Protein AF-A0A540WKZ6-F1 (afdb_monomer_lite)

Organism: NCBI:txid2590453

pLDDT: mean 92.18, std 7.91, range [53.38, 98.38]

Structure (mmCIF, N/CA/C/O backbone):
data_AF-A0A540WKZ6-F1
#
_entry.id   AF-A0A540WKZ6-F1
#
loop_
_atom_site.group_PDB
_atom_site.id
_atom_site.type_symbol
_atom_site.label_atom_id
_atom_site.label_alt_id
_atom_site.label_comp_id
_atom_site.label_asym_id
_atom_site.label_entity_id
_atom_site.label_seq_id
_atom_site.pdbx_PDB_ins_code
_atom_site.Cartn_x
_atom_site.Cartn_y
_atom_site.Cartn_z
_atom_site.occupancy
_atom_site.B_iso_or_equiv
_atom_site.auth_seq_id
_atom_site.auth_comp_id
_atom_site.auth_asym_id
_atom_site.auth_atom_id
_atom_site.pdbx_PDB_model_num
ATOM 1 N N . MET A 1 1 ? 13.624 -9.842 -14.857 1.00 57.62 1 MET A N 1
ATOM 2 C CA . MET A 1 1 ? 12.202 -9.890 -14.474 1.00 57.62 1 MET A CA 1
ATOM 3 C C . MET A 1 1 ? 11.953 -8.578 -13.764 1.00 57.62 1 MET A C 1
ATOM 5 O O . MET A 1 1 ? 12.611 -8.375 -12.762 1.00 57.62 1 MET A O 1
ATOM 9 N N . SER A 1 2 ? 11.252 -7.612 -14.365 1.00 72.00 2 SER A N 1
ATOM 10 C CA . SER A 1 2 ? 11.234 -6.260 -13.776 1.00 72.00 2 SER A CA 1
ATOM 11 C C . SER A 1 2 ? 9.888 -5.549 -14.001 1.00 72.00 2 SER A C 1
ATOM 13 O O . SER A 1 2 ? 9.111 -5.444 -13.060 1.00 72.00 2 SER A O 1
ATOM 15 N N . ALA A 1 3 ? 9.466 -5.302 -15.248 1.00 80.75 3 ALA A N 1
ATOM 16 C CA . ALA A 1 3 ? 8.191 -4.614 -15.528 1.00 80.75 3 ALA A CA 1
ATOM 17 C C . ALA A 1 3 ? 6.922 -5.389 -15.098 1.00 80.75 3 ALA A C 1
ATOM 19 O O . ALA A 1 3 ? 6.008 -4.834 -14.489 1.00 80.75 3 ALA A O 1
ATOM 20 N N . ALA A 1 4 ? 6.849 -6.698 -15.373 1.00 87.81 4 ALA A N 1
ATOM 21 C CA . ALA A 1 4 ? 5.675 -7.503 -15.007 1.00 87.81 4 ALA A CA 1
ATOM 22 C C . ALA A 1 4 ?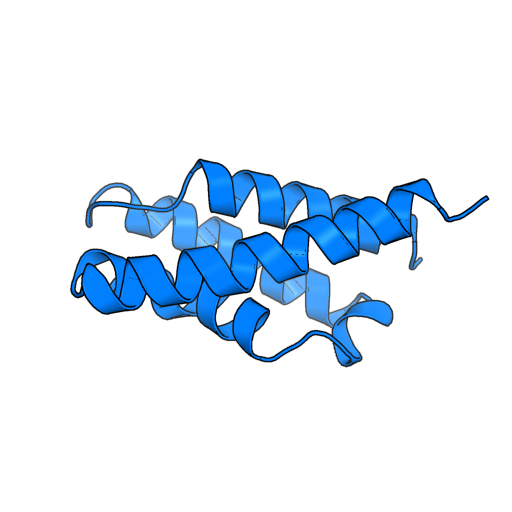 5.544 -7.699 -13.485 1.00 87.81 4 ALA A C 1
ATOM 24 O O . ALA A 1 4 ? 4.435 -7.714 -12.949 1.00 87.81 4 ALA A O 1
ATOM 25 N N . GLU A 1 5 ? 6.674 -7.837 -12.788 1.00 90.44 5 GLU A N 1
ATOM 26 C CA . GLU A 1 5 ? 6.707 -7.978 -11.330 1.00 90.44 5 GLU A CA 1
ATOM 27 C C . GLU A 1 5 ? 6.404 -6.652 -10.639 1.00 90.44 5 GLU A C 1
ATOM 29 O O . GLU A 1 5 ? 5.647 -6.641 -9.666 1.00 90.44 5 GLU A O 1
ATOM 34 N N . TRP A 1 6 ? 6.910 -5.545 -11.187 1.00 91.94 6 TRP A N 1
ATOM 35 C CA . TRP A 1 6 ? 6.566 -4.199 -10.753 1.00 91.94 6 TRP A CA 1
ATOM 36 C C . TRP A 1 6 ? 5.074 -3.909 -10.946 1.00 91.94 6 TRP A C 1
ATOM 38 O O . TRP A 1 6 ? 4.389 -3.557 -9.988 1.00 91.94 6 TRP A O 1
ATOM 48 N N . SER A 1 7 ? 4.515 -4.192 -12.127 1.00 93.31 7 SER A N 1
ATOM 49 C CA . SER A 1 7 ? 3.072 -4.068 -12.379 1.00 93.31 7 SER A CA 1
ATOM 50 C C . SER A 1 7 ? 2.240 -4.901 -11.397 1.00 93.31 7 SER A C 1
ATOM 52 O O . SER A 1 7 ? 1.238 -4.433 -10.853 1.00 93.31 7 SER A O 1
ATOM 54 N N . ALA A 1 8 ? 2.667 -6.135 -11.111 1.00 94.12 8 ALA A N 1
ATOM 55 C CA . ALA A 1 8 ? 2.010 -6.983 -10.123 1.00 94.12 8 ALA A CA 1
ATOM 56 C C . ALA A 1 8 ? 2.171 -6.470 -8.681 1.00 94.12 8 ALA A C 1
ATOM 58 O O . ALA A 1 8 ? 1.331 -6.776 -7.836 1.00 94.12 8 ALA A O 1
ATOM 59 N N . ALA A 1 9 ? 3.246 -5.747 -8.362 1.00 94.81 9 ALA A N 1
ATOM 60 C CA . ALA A 1 9 ? 3.441 -5.120 -7.057 1.00 94.81 9 ALA A CA 1
ATOM 61 C C . ALA A 1 9 ? 2.535 -3.895 -6.891 1.00 94.81 9 ALA A C 1
ATOM 63 O O . ALA A 1 9 ? 1.832 -3.806 -5.891 1.00 94.81 9 ALA A O 1
ATOM 64 N N . VAL A 1 10 ? 2.460 -3.024 -7.901 1.00 95.69 10 VAL A N 1
ATOM 65 C CA . VAL A 1 10 ? 1.576 -1.846 -7.910 1.00 95.69 10 VAL A CA 1
ATOM 66 C C . VAL A 1 10 ? 0.100 -2.253 -7.797 1.00 95.69 10 VAL A C 1
ATOM 68 O O . VAL A 1 10 ? -0.645 -1.682 -7.005 1.00 95.69 10 VAL A O 1
ATOM 71 N N . LYS A 1 11 ? -0.330 -3.311 -8.497 1.00 96.56 11 LYS A N 1
ATOM 72 C CA . LYS A 1 11 ? -1.698 -3.850 -8.347 1.00 96.56 11 LYS A CA 1
ATOM 73 C C . LYS A 1 11 ? -1.985 -4.364 -6.935 1.00 96.56 11 LYS A C 1
ATOM 75 O O . LYS A 1 11 ? -3.091 -4.190 -6.429 1.00 96.56 11 LYS A O 1
ATOM 80 N N . GLU A 1 12 ? -1.002 -4.993 -6.298 1.00 97.31 12 GLU A N 1
ATOM 81 C CA . GLU A 1 12 ? -1.142 -5.471 -4.921 1.00 97.31 12 GLU A CA 1
ATOM 82 C C . GLU A 1 12 ? -1.176 -4.304 -3.923 1.00 97.31 12 GLU A C 1
ATOM 84 O O . GLU A 1 12 ? -1.971 -4.326 -2.988 1.00 97.31 12 GLU A O 1
ATOM 89 N N . MET A 1 13 ? -0.393 -3.246 -4.158 1.00 97.75 13 MET A N 1
ATOM 90 C CA . MET A 1 13 ? -0.463 -1.994 -3.396 1.00 97.75 13 MET A CA 1
ATOM 91 C C . MET A 1 13 ? -1.853 -1.357 -3.476 1.00 97.75 13 MET A C 1
ATOM 93 O O . MET A 1 13 ? -2.406 -0.984 -2.443 1.00 97.75 13 MET A O 1
ATOM 97 N N . A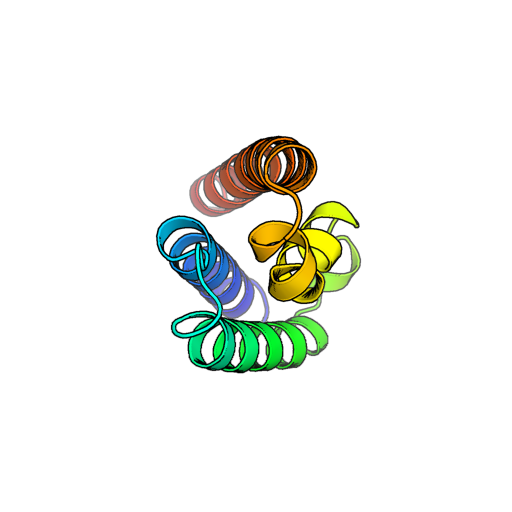RG A 1 14 ? -2.456 -1.303 -4.672 1.00 98.38 14 ARG A N 1
ATOM 98 C CA . ARG A 1 14 ? -3.843 -0.850 -4.852 1.00 98.38 14 ARG A CA 1
ATOM 99 C C . ARG A 1 14 ? -4.829 -1.697 -4.059 1.00 98.38 14 ARG A C 1
ATOM 101 O O . ARG A 1 14 ? -5.639 -1.154 -3.315 1.00 98.38 14 ARG A O 1
ATOM 108 N N . ARG A 1 15 ? -4.710 -3.025 -4.132 1.00 98.12 15 ARG A N 1
ATOM 109 C CA . ARG A 1 15 ? -5.550 -3.938 -3.343 1.00 98.12 15 ARG A CA 1
ATOM 110 C C . ARG A 1 15 ? -5.419 -3.679 -1.837 1.00 98.12 15 ARG A C 1
ATOM 112 O O . ARG A 1 15 ? -6.425 -3.663 -1.134 1.00 98.12 15 ARG A O 1
ATOM 119 N N . LEU A 1 16 ? -4.201 -3.481 -1.333 1.00 97.94 16 LEU A N 1
ATOM 120 C CA . LEU A 1 16 ? -3.960 -3.162 0.078 1.00 97.94 16 LEU A CA 1
ATOM 121 C C . LEU A 1 16 ? -4.529 -1.791 0.465 1.00 97.94 16 LEU A C 1
ATOM 123 O O . LEU A 1 16 ? -5.058 -1.652 1.564 1.00 97.94 16 LEU A O 1
ATOM 127 N N .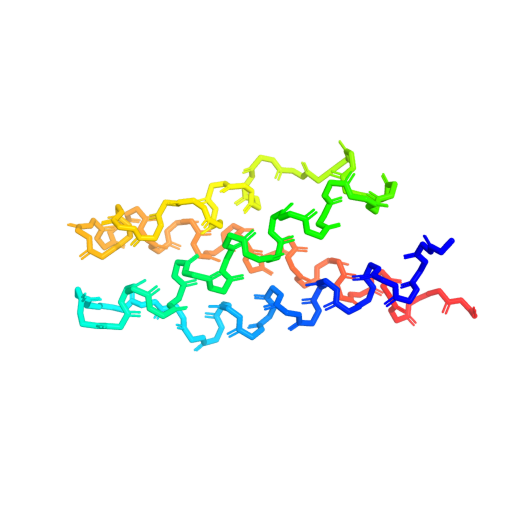 PHE A 1 17 ? -4.459 -0.803 -0.426 1.00 98.00 17 PHE A N 1
ATOM 128 C CA . PHE A 1 17 ? -5.031 0.526 -0.213 1.00 98.00 17 PHE A CA 1
ATOM 129 C C . PHE A 1 17 ? -6.558 0.520 -0.099 1.00 98.00 17 PHE A C 1
ATOM 131 O O . PHE A 1 17 ? -7.117 1.141 0.814 1.00 98.00 17 PHE A O 1
ATOM 138 N N . ASP A 1 18 ? -7.219 -0.207 -1.001 1.00 97.44 18 ASP A N 1
ATOM 139 C CA . ASP A 1 18 ? -8.679 -0.327 -1.053 1.00 97.44 18 ASP A CA 1
ATOM 140 C C . ASP A 1 18 ? -9.235 -1.120 0.145 1.00 97.44 18 ASP A C 1
ATOM 142 O O . ASP A 1 18 ? -10.385 -0.937 0.545 1.00 97.44 18 ASP A O 1
ATOM 146 N N . HIS A 1 19 ? -8.405 -1.981 0.744 1.00 95.81 19 HIS A N 1
ATOM 147 C CA . HIS A 1 19 ? -8.747 -2.836 1.885 1.00 95.81 19 HIS A CA 1
ATOM 148 C C . HIS A 1 19 ? -7.970 -2.496 3.166 1.00 95.81 19 HIS A C 1
ATOM 150 O O . HIS A 1 19 ? -7.759 -3.369 4.007 1.00 95.81 19 HIS A O 1
ATOM 156 N N . ASP A 1 20 ? -7.530 -1.249 3.316 1.00 95.56 20 ASP A N 1
ATOM 157 C CA . ASP A 1 20 ? -6.791 -0.775 4.492 1.00 95.56 20 ASP A CA 1
ATOM 158 C C . ASP A 1 20 ? -7.574 -1.039 5.795 1.00 95.56 20 ASP A C 1
ATOM 160 O O . ASP A 1 20 ? -8.792 -0.823 5.838 1.00 95.56 20 ASP A O 1
ATOM 164 N N . PRO A 1 21 ? -6.924 -1.535 6.864 1.00 94.62 21 PRO A N 1
ATOM 165 C CA . PRO A 1 21 ? -7.637 -1.988 8.039 1.00 94.62 21 PRO A CA 1
ATOM 166 C C . PRO A 1 21 ? -8.076 -0.789 8.878 1.00 94.62 21 PRO A C 1
ATOM 168 O O . PRO A 1 21 ? -7.283 0.082 9.230 1.00 94.62 21 PRO A O 1
ATOM 171 N N . THR A 1 22 ? -9.347 -0.782 9.269 1.00 92.44 22 THR A N 1
ATOM 172 C CA . THR A 1 22 ? -9.915 0.225 10.182 1.00 92.44 22 THR A CA 1
ATOM 173 C C . THR A 1 22 ? -10.072 -0.301 11.60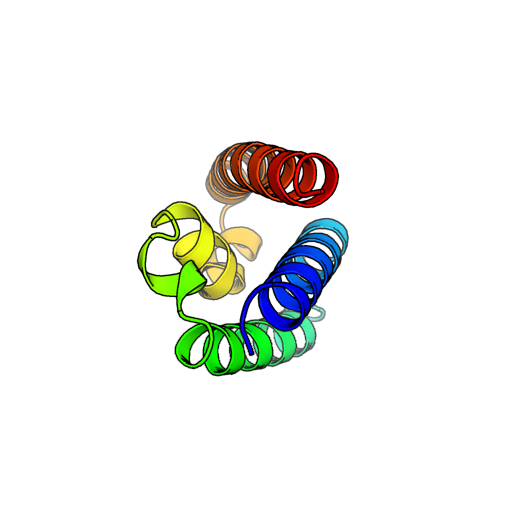7 1.00 92.44 22 THR A C 1
ATOM 175 O O . THR A 1 22 ? -10.527 0.417 12.495 1.00 92.44 22 THR A O 1
ATOM 178 N N . ASP A 1 23 ? -9.736 -1.572 11.843 1.00 93.00 23 ASP A N 1
ATOM 179 C CA . ASP A 1 23 ? -9.842 -2.213 13.147 1.00 93.00 23 ASP A CA 1
ATOM 180 C C . ASP A 1 23 ? -8.747 -3.267 13.376 1.00 93.00 23 ASP A C 1
ATOM 182 O O . ASP A 1 23 ? -8.035 -3.708 12.475 1.00 93.00 23 ASP A O 1
ATOM 186 N N . LYS A 1 24 ? -8.619 -3.713 14.629 1.00 91.19 24 LYS A N 1
ATOM 187 C CA . LYS A 1 24 ? -7.631 -4.730 15.018 1.00 91.19 24 LYS A CA 1
ATOM 188 C C . LYS A 1 24 ? -7.926 -6.124 14.456 1.00 91.19 24 LYS A C 1
ATOM 190 O O . LYS A 1 24 ? -7.025 -6.957 14.442 1.00 91.19 24 LYS A O 1
ATOM 195 N N . LYS A 1 25 ? -9.171 -6.409 14.065 1.00 92.44 25 LYS A N 1
ATOM 196 C CA . LYS A 1 25 ? -9.585 -7.738 13.596 1.00 92.44 25 LYS A CA 1
ATOM 197 C C . LYS A 1 25 ? -9.078 -7.980 12.175 1.00 92.44 25 LYS A C 1
ATOM 199 O O . LYS A 1 25 ? -8.567 -9.057 11.894 1.00 92.44 25 LYS A O 1
ATOM 204 N N . SER A 1 26 ? -9.191 -6.967 11.323 1.00 92.38 26 SER A N 1
ATOM 205 C CA . SER A 1 26 ? -8.713 -6.953 9.936 1.00 92.38 26 SER A CA 1
ATOM 206 C C . SER A 1 26 ? -7.197 -6.753 9.818 1.00 92.38 26 SER A C 1
ATOM 208 O O . SER A 1 26 ? -6.593 -7.175 8.833 1.00 92.38 26 SER A O 1
ATOM 210 N N . LEU A 1 27 ? -6.557 -6.181 10.846 1.00 94.50 27 LEU A N 1
ATOM 211 C CA . LEU A 1 27 ? -5.133 -5.838 10.831 1.00 94.50 27 LEU A CA 1
ATOM 212 C C . LEU A 1 27 ? -4.208 -7.025 10.525 1.00 94.50 27 LEU A C 1
ATOM 214 O O . LEU A 1 27 ? -3.243 -6.862 9.786 1.00 94.50 27 LEU A O 1
ATOM 218 N N . LYS A 1 28 ? -4.480 -8.218 11.073 1.00 94.94 28 LYS A N 1
ATOM 219 C CA . LYS A 1 28 ? -3.583 -9.371 10.895 1.00 94.94 28 LYS A CA 1
ATOM 220 C C . LYS A 1 28 ? -3.451 -9.776 9.425 1.00 94.94 28 LYS A C 1
ATOM 222 O O . LYS A 1 28 ? -2.337 -9.920 8.936 1.00 94.94 28 LYS A O 1
ATOM 227 N N . GLU A 1 29 ? -4.577 -9.970 8.747 1.00 94.88 29 GLU A N 1
ATOM 228 C CA . GLU A 1 29 ? -4.592 -10.414 7.350 1.00 94.88 29 GLU A CA 1
ATOM 229 C C . GLU A 1 29 ? -3.958 -9.365 6.433 1.00 94.88 29 GLU A C 1
ATOM 231 O O . GLU A 1 29 ? -3.201 -9.706 5.524 1.00 94.88 29 GLU A O 1
ATOM 236 N N . TRP A 1 30 ? -4.212 -8.085 6.718 1.00 97.25 30 TRP A N 1
ATOM 237 C CA . TRP A 1 30 ? -3.603 -6.984 5.985 1.00 97.25 30 TRP A CA 1
ATOM 238 C C . TRP A 1 30 ? -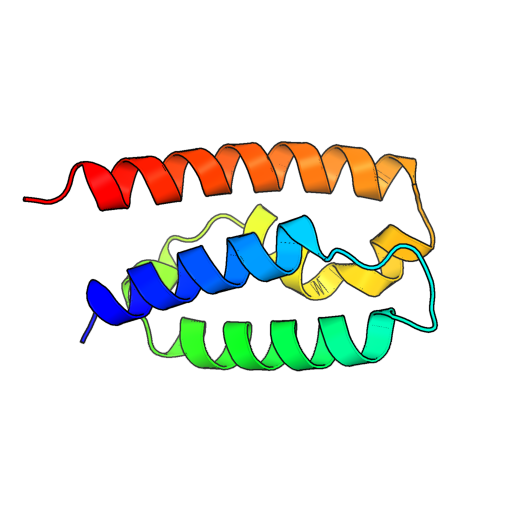2.079 -6.949 6.160 1.00 97.25 30 TRP A C 1
ATOM 240 O O . TRP A 1 30 ? -1.344 -6.866 5.178 1.00 97.25 30 TRP A O 1
ATOM 250 N N . VAL A 1 31 ? -1.591 -7.073 7.400 1.00 97.06 31 VAL A N 1
ATOM 251 C CA . VAL A 1 31 ? -0.152 -7.082 7.710 1.00 97.06 31 VAL A CA 1
ATOM 252 C C . VAL A 1 31 ? 0.545 -8.283 7.075 1.00 97.06 31 VAL A C 1
ATOM 254 O O . VAL A 1 31 ? 1.612 -8.113 6.490 1.00 97.06 31 VAL A O 1
ATOM 257 N N . ASP A 1 32 ? -0.051 -9.476 7.127 1.00 96.81 32 ASP A N 1
ATOM 258 C CA . ASP A 1 32 ? 0.523 -10.669 6.494 1.00 96.81 32 ASP A CA 1
ATOM 259 C C . ASP A 1 32 ? 0.690 -10.459 4.970 1.00 96.81 32 ASP A C 1
ATOM 261 O O . ASP A 1 32 ? 1.735 -10.791 4.401 1.00 96.81 32 ASP A O 1
ATOM 265 N N . ALA A 1 33 ? -0.301 -9.842 4.313 1.00 97.19 33 ALA A N 1
ATOM 266 C CA . ALA A 1 33 ? -0.230 -9.504 2.891 1.00 97.19 33 ALA A CA 1
ATOM 267 C C . ALA A 1 33 ? 0.805 -8.404 2.589 1.00 97.19 33 ALA A C 1
ATOM 269 O O . ALA A 1 33 ? 1.574 -8.527 1.633 1.00 97.19 33 ALA A O 1
ATOM 270 N N . SER A 1 34 ? 0.879 -7.368 3.428 1.00 97.38 34 SER A N 1
ATOM 271 C CA . SER A 1 34 ? 1.885 -6.309 3.314 1.00 97.38 34 SER A CA 1
ATOM 272 C C . SER A 1 34 ? 3.312 -6.858 3.446 1.00 97.38 34 SER A C 1
ATOM 274 O O . SER A 1 34 ? 4.173 -6.567 2.616 1.00 97.38 34 SER A O 1
ATOM 276 N N . ILE A 1 35 ? 3.563 -7.745 4.415 1.00 96.94 35 ILE A N 1
ATOM 277 C CA . ILE A 1 35 ? 4.868 -8.402 4.581 1.00 96.94 35 ILE A CA 1
ATOM 278 C C . ILE A 1 35 ? 5.230 -9.208 3.327 1.00 96.94 35 ILE A C 1
ATOM 280 O O . ILE A 1 35 ? 6.366 -9.124 2.850 1.00 96.94 35 ILE A O 1
ATOM 284 N N . ALA A 1 36 ? 4.283 -9.969 2.771 1.00 96.38 36 ALA A N 1
ATOM 285 C CA . ALA A 1 36 ? 4.512 -10.738 1.549 1.00 96.38 36 ALA A CA 1
ATOM 286 C C . ALA A 1 36 ? 4.870 -9.834 0.355 1.00 96.38 36 ALA A C 1
ATOM 288 O O . ALA A 1 36 ? 5.782 -10.157 -0.414 1.00 96.38 36 ALA A O 1
ATOM 289 N N . LEU A 1 37 ? 4.208 -8.680 0.225 1.00 96.62 37 LEU A N 1
ATOM 290 C CA . LEU A 1 37 ? 4.540 -7.675 -0.781 1.00 96.62 37 LEU A CA 1
ATOM 291 C C . LEU A 1 37 ? 5.935 -7.076 -0.545 1.00 96.62 37 LEU A C 1
ATOM 293 O O . LEU A 1 37 ? 6.731 -7.031 -1.478 1.00 96.62 37 LEU A O 1
ATOM 297 N N . CYS A 1 38 ? 6.276 -6.690 0.685 1.00 94.75 38 CYS A N 1
ATOM 298 C CA . CYS A 1 38 ? 7.599 -6.161 1.027 1.00 94.75 38 CYS A CA 1
ATOM 299 C C . CYS A 1 38 ? 8.729 -7.143 0.683 1.00 94.75 38 CYS A C 1
ATOM 301 O O . CYS A 1 38 ? 9.770 -6.736 0.170 1.00 94.75 38 CYS A O 1
ATOM 303 N N . LEU A 1 39 ? 8.536 -8.441 0.936 1.00 93.44 39 LEU A N 1
ATOM 304 C CA . LEU A 1 39 ? 9.516 -9.470 0.573 1.00 93.44 39 LEU A CA 1
ATOM 305 C C . LEU A 1 39 ? 9.699 -9.586 -0.941 1.00 93.44 39 LEU A C 1
ATOM 307 O O . LEU A 1 39 ? 10.830 -9.738 -1.396 1.00 93.44 39 LEU A O 1
ATOM 311 N N . ARG A 1 40 ? 8.611 -9.478 -1.712 1.00 91.31 40 ARG A N 1
ATOM 312 C CA . ARG A 1 40 ? 8.674 -9.430 -3.177 1.00 91.31 40 ARG A CA 1
ATOM 313 C C . ARG A 1 40 ? 9.367 -8.171 -3.683 1.00 91.31 40 ARG A C 1
ATOM 315 O O . ARG A 1 40 ? 10.175 -8.262 -4.592 1.00 91.31 40 ARG A O 1
ATOM 322 N N . LEU A 1 41 ? 9.074 -7.006 -3.105 1.00 91.44 41 LEU A N 1
ATOM 323 C CA . LEU A 1 41 ? 9.678 -5.744 -3.538 1.00 91.44 41 LEU A CA 1
ATOM 324 C C . LEU A 1 41 ? 11.205 -5.802 -3.462 1.00 91.44 41 LEU A C 1
ATOM 326 O O . LEU A 1 41 ? 11.860 -5.388 -4.402 1.00 91.44 41 LEU A O 1
ATOM 330 N N . ARG A 1 42 ? 11.779 -6.457 -2.444 1.00 8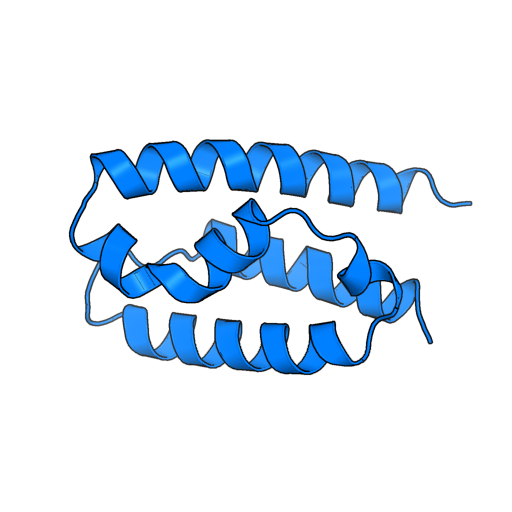8.56 42 ARG A N 1
ATOM 331 C CA . ARG A 1 42 ? 13.240 -6.648 -2.325 1.00 88.56 42 ARG A CA 1
ATOM 332 C C . ARG A 1 42 ? 13.903 -7.344 -3.518 1.00 88.56 42 ARG A C 1
ATOM 334 O O . ARG A 1 42 ? 15.125 -7.283 -3.631 1.00 88.56 42 ARG A O 1
ATOM 341 N N . THR A 1 43 ? 13.144 -8.048 -4.354 1.00 87.44 43 THR A N 1
ATOM 342 C CA . THR A 1 43 ? 13.666 -8.718 -5.552 1.00 87.44 43 THR A CA 1
ATOM 343 C C . THR A 1 43 ? 13.394 -7.941 -6.840 1.00 87.44 43 THR A C 1
ATOM 345 O O . THR A 1 43 ? 13.852 -8.371 -7.893 1.00 87.44 43 THR A O 1
ATOM 348 N N . VAL A 1 44 ? 12.668 -6.820 -6.771 1.00 85.69 44 VAL A N 1
ATOM 349 C CA . VAL A 1 44 ? 12.288 -5.980 -7.912 1.00 85.69 44 VAL A CA 1
ATOM 350 C C . VAL A 1 44 ? 13.227 -4.768 -7.968 1.00 85.69 44 VAL A C 1
ATOM 352 O O . VAL A 1 44 ? 13.197 -3.956 -7.047 1.00 85.69 44 VAL A O 1
ATOM 355 N N . PRO A 1 45 ? 14.062 -4.614 -9.014 1.00 85.19 45 PRO A N 1
ATOM 356 C CA . PRO A 1 45 ? 15.003 -3.496 -9.119 1.00 85.19 45 PRO A CA 1
ATOM 357 C C . PRO A 1 45 ? 14.343 -2.120 -8.989 1.00 85.19 45 PRO A C 1
ATOM 359 O O . PRO A 1 45 ? 14.869 -1.256 -8.301 1.00 85.19 45 PRO A O 1
ATOM 362 N N . GLU A 1 46 ? 13.159 -1.947 -9.577 1.00 84.00 46 GLU A N 1
ATOM 363 C CA . GLU A 1 46 ? 12.369 -0.715 -9.533 1.00 84.00 46 GLU A CA 1
ATOM 364 C C . GLU A 1 46 ? 11.969 -0.314 -8.101 1.00 84.00 46 GLU A C 1
ATOM 366 O O . GLU A 1 46 ? 11.632 0.841 -7.850 1.00 84.00 46 GLU A O 1
ATOM 371 N N . SER A 1 47 ? 12.035 -1.238 -7.133 1.00 83.19 47 SER A N 1
ATOM 372 C CA . SER A 1 47 ? 11.708 -0.934 -5.744 1.00 83.19 47 SER A CA 1
ATOM 373 C C . SER A 1 47 ? 12.783 -0.119 -5.017 1.00 83.19 47 SER A C 1
ATOM 375 O O . SER A 1 47 ? 12.530 0.311 -3.891 1.00 83.19 47 SER A O 1
ATOM 377 N N . SER A 1 48 ? 13.998 0.021 -5.567 1.00 79.75 48 SER A N 1
ATOM 378 C CA . SER A 1 48 ? 15.090 0.745 -4.895 1.00 79.75 48 SER A CA 1
ATOM 379 C C . SER A 1 48 ? 14.817 2.238 -4.769 1.00 79.75 48 SER A C 1
ATOM 381 O O . SER A 1 48 ? 15.293 2.865 -3.826 1.00 79.75 48 SER A O 1
ATOM 383 N N . ASP A 1 49 ? 14.026 2.774 -5.697 1.00 82.38 49 ASP A N 1
ATOM 384 C CA . ASP A 1 49 ? 13.753 4.207 -5.828 1.00 82.38 49 ASP A CA 1
ATOM 385 C C . ASP A 1 49 ? 12.372 4.577 -5.270 1.00 82.38 49 ASP A C 1
ATOM 387 O O . ASP A 1 49 ? 11.878 5.687 -5.458 1.00 82.38 49 ASP A O 1
ATOM 391 N N . VAL A 1 50 ? 11.726 3.633 -4.582 1.00 87.62 50 VAL A N 1
ATOM 392 C CA . VAL A 1 50 ? 10.408 3.835 -3.996 1.00 87.62 50 VAL A CA 1
ATOM 393 C C . VAL A 1 50 ? 10.497 4.801 -2.820 1.00 87.62 50 VAL A C 1
ATOM 395 O O . VAL A 1 50 ? 11.289 4.619 -1.893 1.00 87.62 50 VAL A O 1
ATOM 398 N N . GLU A 1 51 ? 9.633 5.812 -2.854 1.00 92.06 51 GLU A N 1
ATOM 399 C CA . GLU A 1 51 ? 9.532 6.836 -1.822 1.00 92.06 51 GLU A CA 1
ATOM 400 C C . GLU A 1 51 ? 9.195 6.251 -0.443 1.00 92.06 51 GLU A C 1
ATOM 402 O O . GLU A 1 51 ? 8.455 5.273 -0.310 1.00 92.06 51 GLU A O 1
ATOM 407 N N . GLU A 1 52 ? 9.691 6.905 0.611 1.00 93.06 52 GLU A N 1
ATOM 408 C CA . GLU A 1 52 ? 9.511 6.469 2.003 1.00 93.06 52 GLU A CA 1
ATOM 409 C C . GLU A 1 52 ? 8.032 6.304 2.391 1.00 93.06 52 GLU A C 1
ATOM 411 O O . GLU A 1 52 ? 7.686 5.420 3.177 1.00 93.06 52 GLU A O 1
ATOM 416 N N . ILE A 1 53 ? 7.140 7.087 1.773 1.00 95.00 53 ILE A N 1
ATOM 417 C CA . ILE A 1 53 ? 5.694 7.010 1.999 1.00 95.00 53 ILE A CA 1
ATOM 418 C C . ILE A 1 53 ? 5.114 5.617 1.727 1.00 95.00 53 ILE A C 1
ATOM 420 O O . ILE A 1 53 ? 4.180 5.197 2.411 1.00 95.00 53 ILE A O 1
ATOM 424 N N . VAL A 1 54 ? 5.681 4.865 0.782 1.00 95.69 54 VAL A N 1
ATOM 425 C CA . VAL A 1 54 ? 5.236 3.501 0.474 1.00 95.69 54 VAL A CA 1
ATOM 426 C C . VAL A 1 54 ? 5.590 2.550 1.603 1.00 95.69 54 VAL A C 1
ATOM 428 O O . VAL A 1 54 ? 4.755 1.749 2.019 1.00 95.69 54 VAL A O 1
ATOM 431 N N . TRP A 1 55 ? 6.801 2.661 2.147 1.00 95.38 55 TRP A N 1
ATOM 432 C CA . TRP A 1 55 ? 7.219 1.846 3.283 1.00 95.38 55 TRP A CA 1
ATOM 433 C C . TRP A 1 55 ? 6.391 2.174 4.519 1.00 95.38 55 TRP A C 1
ATOM 435 O O . TRP A 1 55 ? 5.878 1.264 5.165 1.00 95.38 55 TRP A O 1
ATOM 445 N N . HIS A 1 56 ? 6.175 3.458 4.791 1.00 95.75 56 HIS A N 1
ATOM 446 C CA . HIS A 1 56 ? 5.288 3.903 5.859 1.00 95.75 56 HIS A CA 1
ATOM 447 C C . HIS A 1 56 ? 3.876 3.335 5.706 1.00 95.75 56 HIS A C 1
ATOM 449 O O . HIS A 1 56 ? 3.337 2.737 6.638 1.00 95.75 56 HIS A O 1
ATOM 455 N N . PHE A 1 57 ? 3.290 3.417 4.511 1.00 96.88 57 PHE A N 1
ATOM 456 C CA . PHE A 1 57 ? 1.981 2.824 4.268 1.00 96.88 57 PHE A CA 1
ATOM 457 C C . PHE A 1 57 ? 1.980 1.305 4.518 1.00 96.88 57 PHE A C 1
ATOM 459 O O . PHE A 1 57 ? 1.075 0.786 5.174 1.00 96.88 57 PHE A O 1
ATOM 466 N N . LEU A 1 58 ? 3.005 0.581 4.072 1.00 96.69 58 LEU A N 1
ATOM 467 C CA . LEU A 1 58 ? 3.090 -0.873 4.227 1.00 96.69 58 LEU A CA 1
ATOM 468 C C . LEU A 1 58 ? 3.352 -1.331 5.673 1.00 96.69 58 LEU A C 1
ATOM 470 O O . LEU A 1 58 ? 2.864 -2.393 6.063 1.00 96.69 58 LEU A O 1
ATOM 474 N N . PHE A 1 59 ? 4.070 -0.557 6.486 1.00 95.81 59 PHE A N 1
ATOM 475 C CA . PHE A 1 59 ? 4.440 -0.964 7.847 1.00 95.81 59 PHE A CA 1
ATOM 476 C C . PHE A 1 59 ? 3.533 -0.397 8.943 1.00 95.81 59 PHE A C 1
ATOM 478 O O . PHE A 1 59 ? 3.261 -1.098 9.916 1.00 95.81 59 PHE A O 1
ATOM 485 N N . ASP A 1 60 ? 2.996 0.811 8.772 1.00 96.38 60 ASP A N 1
ATOM 486 C CA . ASP A 1 60 ? 2.352 1.559 9.861 1.00 96.38 60 ASP A CA 1
ATOM 487 C C . ASP A 1 60 ? 0.841 1.279 9.991 1.00 96.38 60 ASP A C 1
ATOM 489 O O . ASP A 1 60 ? 0.085 2.085 10.538 1.00 96.38 60 ASP A O 1
ATOM 493 N N . ALA A 1 61 ? 0.364 0.127 9.508 1.00 95.50 61 ALA A N 1
ATOM 494 C CA . ALA A 1 61 ? -1.058 -0.227 9.551 1.00 95.50 61 ALA A CA 1
ATOM 495 C C . ALA A 1 61 ? -1.622 -0.270 10.979 1.00 95.50 61 ALA A C 1
ATOM 497 O O . ALA A 1 61 ? -2.767 0.113 11.221 1.00 95.50 61 ALA A O 1
ATOM 498 N N . ASP A 1 62 ? -0.822 -0.692 11.957 1.00 95.94 62 ASP A N 1
ATOM 499 C CA . ASP A 1 62 ? -1.246 -0.709 13.354 1.00 95.94 62 ASP A CA 1
ATOM 500 C C . ASP A 1 62 ? -1.323 0.703 13.962 1.00 95.94 62 ASP A C 1
ATOM 502 O O . ASP A 1 62 ? -2.126 0.928 14.872 1.00 95.94 62 ASP A O 1
ATOM 506 N N . ILE A 1 63 ? -0.510 1.643 13.467 1.00 95.19 63 ILE A N 1
ATOM 507 C CA . ILE A 1 63 ? -0.551 3.063 13.825 1.00 95.19 63 ILE A CA 1
ATOM 508 C C . ILE A 1 63 ? -1.789 3.701 13.197 1.00 95.19 63 ILE A C 1
ATOM 510 O O . ILE A 1 63 ? -2.543 4.361 13.914 1.00 95.19 63 ILE A O 1
ATOM 514 N N . ARG A 1 64 ? -2.066 3.438 11.910 1.00 95.44 64 ARG A N 1
ATOM 515 C CA . ARG A 1 64 ? -3.271 3.938 11.224 1.00 95.44 64 ARG A CA 1
ATOM 516 C C . ARG A 1 64 ? -4.561 3.557 11.946 1.00 95.44 64 ARG A C 1
ATOM 518 O O . ARG A 1 64 ? -5.425 4.406 12.139 1.00 95.44 64 ARG A O 1
ATOM 525 N N . VAL A 1 65 ? -4.661 2.323 12.448 1.00 94.31 65 VAL A N 1
ATOM 526 C CA . VAL A 1 65 ? -5.822 1.869 13.242 1.00 94.31 65 VAL A CA 1
ATOM 527 C C . VAL A 1 65 ? -5.991 2.658 14.555 1.00 94.31 65 VAL A C 1
ATOM 529 O O . VAL A 1 65 ? -7.099 2.757 15.079 1.00 94.31 65 VAL A O 1
ATOM 532 N N . LYS A 1 66 ? -4.911 3.208 15.124 1.00 95.12 66 LYS A N 1
ATOM 533 C CA . LYS A 1 66 ? -4.918 3.911 16.423 1.00 95.12 66 LYS A CA 1
ATOM 534 C C . LYS A 1 66 ? -5.005 5.435 16.290 1.00 95.12 66 LYS A C 1
ATOM 536 O O . LYS A 1 66 ? -5.419 6.084 17.248 1.00 95.12 66 LYS A O 1
ATOM 541 N N . ALA A 1 67 ? -4.596 5.996 15.153 1.00 94.44 67 ALA A N 1
ATOM 542 C CA . ALA A 1 67 ? -4.433 7.432 14.941 1.00 94.44 67 ALA A CA 1
ATOM 543 C C . ALA A 1 67 ? -5.100 7.874 13.619 1.00 94.44 67 ALA A C 1
ATOM 545 O O . ALA A 1 67 ? -4.446 7.886 12.577 1.00 94.44 67 ALA A O 1
ATOM 546 N N . PRO A 1 68 ? -6.391 8.260 13.644 1.00 89.44 68 PRO A N 1
ATOM 547 C CA . PRO A 1 68 ? -7.156 8.593 12.437 1.00 89.44 68 PRO A CA 1
ATOM 548 C C . PRO A 1 68 ? -6.575 9.753 11.617 1.00 89.44 68 PRO A C 1
ATOM 550 O O . PRO A 1 68 ? -6.572 9.703 10.392 1.00 89.44 68 PRO A O 1
ATOM 553 N N . GLU A 1 69 ? -6.049 10.779 12.286 1.00 91.50 69 GLU A N 1
ATOM 554 C CA . GLU A 1 69 ? -5.449 11.956 11.639 1.00 91.50 69 GLU A CA 1
ATOM 555 C C . GLU A 1 69 ? -4.173 11.578 10.873 1.00 91.50 69 GLU A C 1
ATOM 557 O O . GLU A 1 69 ? -3.968 11.994 9.734 1.00 91.50 69 GLU A O 1
ATOM 562 N N . TYR A 1 70 ? -3.345 10.720 11.477 1.00 91.69 70 TYR A N 1
ATOM 563 C CA . TYR A 1 70 ? -2.169 10.144 10.830 1.00 91.69 70 TYR A CA 1
ATOM 564 C C . TYR A 1 70 ? -2.566 9.241 9.657 1.00 91.69 70 TYR A C 1
ATOM 566 O O . TYR A 1 70 ? -1.975 9.324 8.582 1.00 91.69 70 TYR A O 1
ATOM 574 N N . ALA A 1 71 ? -3.597 8.410 9.847 1.00 93.81 71 ALA A N 1
ATOM 575 C CA . ALA A 1 71 ? -4.098 7.518 8.812 1.00 93.81 71 ALA A CA 1
ATOM 576 C C . ALA A 1 71 ? -4.559 8.284 7.573 1.00 93.81 71 ALA A C 1
ATOM 578 O O . ALA A 1 71 ? -4.212 7.894 6.462 1.00 93.81 71 ALA A O 1
ATOM 579 N N . GLN A 1 72 ? -5.292 9.384 7.755 1.00 95.06 72 GLN A N 1
ATOM 580 C CA . GLN A 1 72 ? -5.743 10.209 6.641 1.00 95.06 72 GLN A CA 1
ATOM 581 C C . GLN A 1 72 ? -4.559 10.787 5.855 1.00 95.06 72 GLN A C 1
ATOM 583 O O . GLN A 1 72 ? -4.468 10.559 4.651 1.00 95.06 72 GLN A O 1
ATOM 588 N N . ALA A 1 73 ? -3.628 11.466 6.531 1.00 94.94 73 ALA A N 1
ATOM 589 C CA . ALA A 1 73 ? -2.479 12.087 5.870 1.00 94.94 73 ALA A CA 1
ATOM 590 C C . ALA A 1 73 ? -1.612 11.057 5.122 1.00 94.94 73 ALA A C 1
ATOM 592 O O . ALA A 1 73 ? -1.185 11.289 3.992 1.00 94.94 73 ALA A O 1
ATOM 593 N N . GLN A 1 74 ? -1.386 9.890 5.732 1.00 95.50 74 GLN A N 1
ATOM 594 C CA . GLN A 1 74 ? -0.620 8.815 5.111 1.00 95.50 74 GLN A CA 1
ATOM 595 C C . GLN A 1 74 ? -1.343 8.211 3.900 1.00 95.50 74 GLN A C 1
ATOM 597 O O . GLN A 1 74 ? -0.703 7.944 2.884 1.00 95.50 74 GLN A O 1
ATOM 602 N N . ARG A 1 75 ? -2.666 8.008 3.985 1.00 96.00 75 ARG A N 1
ATOM 603 C CA . ARG A 1 75 ? -3.474 7.500 2.867 1.00 96.00 75 ARG A CA 1
ATOM 604 C C . ARG A 1 75 ? -3.459 8.455 1.679 1.00 96.00 75 ARG A C 1
ATOM 606 O O . ARG A 1 75 ? -3.266 7.989 0.565 1.00 96.00 75 ARG A O 1
ATOM 613 N N . GLU A 1 76 ? -3.625 9.756 1.907 1.00 97.00 76 GLU A N 1
ATOM 614 C CA . GLU A 1 76 ? -3.618 10.768 0.840 1.00 97.00 76 GLU A CA 1
ATOM 615 C C . GLU A 1 76 ? -2.267 10.810 0.110 1.00 97.00 76 GLU A C 1
ATOM 617 O O . GLU A 1 76 ? -2.216 10.763 -1.120 1.00 97.00 76 GLU A O 1
ATOM 622 N N . ALA A 1 77 ? -1.161 10.831 0.861 1.00 96.81 77 ALA A N 1
ATOM 623 C CA . ALA A 1 77 ? 0.177 10.847 0.279 1.00 96.81 77 ALA A CA 1
ATOM 624 C C . ALA A 1 77 ? 0.491 9.548 -0.485 1.00 96.81 77 ALA A C 1
ATOM 626 O O . ALA A 1 77 ? 1.012 9.593 -1.601 1.00 96.81 77 ALA A O 1
ATOM 627 N N . PHE A 1 78 ? 0.123 8.392 0.077 1.00 97.88 78 PHE A N 1
ATOM 628 C CA . PHE A 1 78 ? 0.306 7.107 -0.593 1.00 97.88 78 PHE A CA 1
ATOM 629 C C . PHE A 1 78 ? -0.558 6.973 -1.851 1.00 97.88 78 PHE A C 1
ATOM 631 O O . PHE A 1 78 ? -0.083 6.476 -2.868 1.00 97.88 78 PHE A O 1
ATOM 638 N N . GLU A 1 79 ? -1.811 7.433 -1.815 1.00 98.19 79 GLU A N 1
ATOM 639 C CA . GLU A 1 79 ? -2.703 7.386 -2.972 1.00 98.19 79 GLU A CA 1
ATOM 640 C C . GLU A 1 79 ? -2.176 8.231 -4.132 1.00 98.19 79 GLU A C 1
ATOM 642 O O . GLU A 1 79 ? -2.206 7.770 -5.273 1.00 98.19 79 GLU A O 1
ATOM 647 N N . SER A 1 80 ? -1.662 9.432 -3.846 1.00 97.75 80 SER A N 1
ATOM 648 C CA . SER A 1 80 ? -1.043 10.285 -4.864 1.00 97.75 80 SER A CA 1
ATOM 649 C C . SER A 1 80 ? 0.110 9.560 -5.557 1.00 97.75 80 SER A C 1
ATOM 651 O O . SER A 1 80 ? 0.118 9.452 -6.783 1.00 97.75 80 SER A O 1
ATOM 653 N N . TRP A 1 81 ? 1.037 8.998 -4.774 1.00 97.25 81 TRP A N 1
ATOM 654 C CA . TRP A 1 81 ? 2.159 8.222 -5.303 1.00 97.25 81 TRP A CA 1
ATOM 655 C C . TRP A 1 81 ? 1.684 7.009 -6.118 1.00 97.25 81 TRP A C 1
ATOM 657 O O . TRP A 1 81 ? 2.183 6.741 -7.211 1.00 97.25 81 TRP A O 1
ATOM 667 N N . LEU A 1 82 ? 0.677 6.287 -5.618 1.00 97.25 82 LEU A N 1
ATOM 668 C CA . LEU A 1 82 ? 0.167 5.086 -6.270 1.00 97.25 82 LEU A CA 1
ATOM 669 C C . LEU A 1 82 ? -0.474 5.406 -7.625 1.00 97.25 82 LEU A C 1
ATOM 671 O O . LEU A 1 82 ? -0.267 4.672 -8.588 1.00 97.25 82 LEU A O 1
ATOM 675 N N . GLN A 1 83 ? -1.206 6.517 -7.724 1.00 97.50 83 GLN A N 1
ATOM 676 C CA . GLN A 1 83 ? -1.764 6.985 -8.992 1.00 97.50 83 GLN A CA 1
ATOM 677 C C . GLN A 1 83 ? -0.668 7.348 -10.003 1.00 97.50 83 GLN A C 1
ATOM 679 O O . GLN A 1 83 ? -0.823 7.074 -11.194 1.00 97.50 83 GLN A O 1
ATOM 684 N N . ASP A 1 84 ? 0.437 7.951 -9.557 1.00 95.69 84 ASP A N 1
ATOM 685 C CA . ASP A 1 84 ? 1.594 8.225 -10.416 1.00 95.69 84 ASP A CA 1
ATOM 686 C C . ASP A 1 84 ? 2.242 6.931 -10.923 1.00 95.69 84 ASP A C 1
ATOM 688 O O . ASP A 1 84 ? 2.475 6.789 -12.127 1.00 95.69 84 ASP A O 1
ATOM 692 N N . ALA A 1 85 ? 2.446 5.954 -10.037 1.00 94.00 85 ALA A N 1
ATOM 693 C CA . ALA A 1 85 ? 2.978 4.643 -10.401 1.00 94.00 85 ALA A CA 1
ATOM 694 C C . ALA A 1 85 ? 2.068 3.907 -11.404 1.00 94.00 85 ALA A C 1
ATOM 696 O O . ALA A 1 85 ? 2.544 3.346 -12.392 1.00 94.00 85 ALA A O 1
ATOM 697 N N . GLU A 1 86 ? 0.749 3.948 -11.204 1.00 95.25 86 GLU A N 1
ATOM 698 C CA . GLU A 1 86 ? -0.232 3.362 -12.125 1.00 95.25 86 GLU A CA 1
ATOM 699 C C . GLU A 1 86 ? -0.221 4.048 -13.499 1.00 95.25 86 GLU A C 1
ATOM 701 O O . GLU A 1 86 ? -0.287 3.371 -14.526 1.00 95.25 86 GLU A O 1
ATOM 706 N N . ARG A 1 87 ? -0.092 5.381 -13.546 1.00 95.12 87 ARG A N 1
ATOM 707 C CA . ARG A 1 87 ? 0.034 6.129 -14.809 1.00 95.12 87 ARG A CA 1
ATOM 708 C C . ARG A 1 87 ? 1.320 5.793 -15.557 1.00 95.12 87 ARG A C 1
ATOM 710 O O . ARG A 1 87 ? 1.282 5.675 -16.785 1.00 95.12 87 ARG A O 1
ATOM 717 N N . ALA A 1 88 ? 2.432 5.628 -14.841 1.00 91.50 88 ALA A N 1
ATOM 718 C CA . ALA A 1 88 ? 3.706 5.240 -15.437 1.00 91.50 88 ALA A CA 1
ATOM 719 C C . ALA A 1 88 ? 3.588 3.880 -16.144 1.00 91.50 88 ALA A C 1
ATOM 721 O O . ALA A 1 88 ? 3.957 3.773 -17.310 1.00 91.50 88 ALA A O 1
ATOM 722 N N . LEU A 1 89 ? 2.943 2.895 -15.506 1.00 90.00 89 LEU A N 1
ATOM 723 C CA . LEU A 1 89 ? 2.703 1.569 -16.092 1.00 90.00 89 LEU A CA 1
ATOM 724 C C . LEU A 1 89 ? 1.839 1.591 -17.364 1.00 90.00 89 LEU A C 1
ATOM 726 O O . LEU A 1 89 ? 1.976 0.713 -18.209 1.00 90.00 89 LEU A O 1
ATOM 730 N N . LEU A 1 90 ? 0.920 2.552 -17.496 1.00 86.50 90 LEU A N 1
ATOM 731 C CA . LEU A 1 90 ? 0.076 2.709 -18.691 1.00 86.50 90 LEU A CA 1
ATOM 732 C C . LEU A 1 90 ? 0.785 3.444 -19.836 1.00 86.50 90 LEU A C 1
ATOM 734 O O . LEU A 1 90 ? 0.304 3.418 -20.968 1.00 86.50 90 LEU A O 1
ATOM 738 N N . SER A 1 91 ? 1.880 4.137 -19.527 1.00 79.50 91 SER A N 1
ATOM 739 C CA . SER A 1 91 ? 2.647 4.947 -20.478 1.00 79.50 91 SER A CA 1
ATOM 740 C C . SER A 1 91 ? 3.866 4.204 -21.038 1.00 79.50 91 SER A C 1
ATOM 742 O O . SER A 1 91 ? 4.519 4.712 -21.949 1.00 79.50 91 SER A O 1
ATOM 744 N N . GLU A 1 92 ? 4.175 3.016 -20.508 1.00 63.78 92 GLU A N 1
ATOM 745 C CA . GLU A 1 92 ? 5.193 2.116 -21.050 1.00 63.78 92 GLU A CA 1
ATOM 746 C C . GLU A 1 92 ? 4.658 1.405 -22.318 1.00 63.78 92 GLU A C 1
ATOM 748 O O . GLU A 1 92 ? 3.552 0.859 -22.279 1.00 63.78 92 GLU A O 1
ATOM 753 N N . PRO A 1 93 ? 5.387 1.453 -23.454 1.00 53.38 93 PRO A N 1
ATOM 754 C CA . PRO A 1 93 ? 4.960 0.876 -24.735 1.00 53.38 93 PRO A CA 1
ATOM 755 C C . PRO A 1 93 ? 5.005 -0.658 -24.801 1.00 53.38 93 PRO A C 1
ATOM 757 O O . PRO A 1 93 ? 5.865 -1.276 -24.132 1.00 53.38 93 PRO A O 1
#

Sequence (93 aa):
MSAAEWSAAVKEMRRLFDHDPTDKKSLKEWVDASIALCLRLRTVPESSDVEEIVWHFLFDADIRVKAPEYAQAQREAFESWLQDAERALLSEP

Radius of gyration: 13.13 Å; chains: 1; bounding box: 25×23×41 Å

Secondary structure (DSSP, 8-state):
--HHHHHHHHHHHHHHHHT--SSHHHHHHHHHHHHHHHHHHTT-GGGGG--HHHHHHHHTHHHHTT-HHHHHHHHHHHHHHHHHHHHHHHH--

Foldseek 3Di:
DALVLLVVLLVLLVVLLVQQDLAPVSLVVSLVSLVVSVVSLVVHPVSVPDDVLSVCSSPCSVVCNVDVVVVVVSSVVSVVVSVVSVVVSVPDD